Protein AF-A0A0J0UJY6-F1 (afdb_monomer_lite)

Secondary structure (DSSP, 8-state):
---PPPPHHHHHHHHHHHHHHHHHHHHHHHHHHHTS---HHHHHHHHHHHHHHHHHHHHHHT-S-TTS--HHHHHHHHHHHHHHHHHHHHHHTT--

pLDDT: mean 89.49, std 11.23, range [45.28, 98.19]

Structure (mmCIF, N/CA/C/O backbone):
data_AF-A0A0J0UJY6-F1
#
_entry.id   AF-A0A0J0UJY6-F1
#
loop_
_atom_site.group_PDB
_atom_site.id
_atom_site.type_symbol
_atom_site.label_atom_id
_atom_site.label_alt_id
_atom_site.label_comp_id
_atom_site.label_asym_id
_atom_site.label_entity_id
_atom_site.label_seq_id
_atom_site.pdbx_PDB_ins_code
_atom_site.Cartn_x
_atom_site.Cartn_y
_atom_site.Cartn_z
_atom_site.occupancy
_atom_site.B_iso_or_equiv
_atom_site.auth_seq_id
_atom_site.auth_comp_id
_atom_site.auth_asym_id
_atom_site.auth_atom_id
_atom_site.pdbx_PDB_model_num
ATOM 1 N N . MET A 1 1 ? -23.711 -13.316 18.464 1.00 45.28 1 MET A N 1
ATOM 2 C CA . MET A 1 1 ? -22.735 -12.491 19.214 1.00 45.28 1 MET A CA 1
ATOM 3 C C . MET A 1 1 ? -22.499 -11.183 18.463 1.00 45.28 1 MET A C 1
ATOM 5 O O . MET A 1 1 ? -21.797 -11.169 17.458 1.00 45.28 1 MET A O 1
ATOM 9 N N . GLY A 1 2 ? -23.178 -10.105 18.866 1.00 50.69 2 GLY A N 1
ATOM 10 C CA . GLY A 1 2 ? -23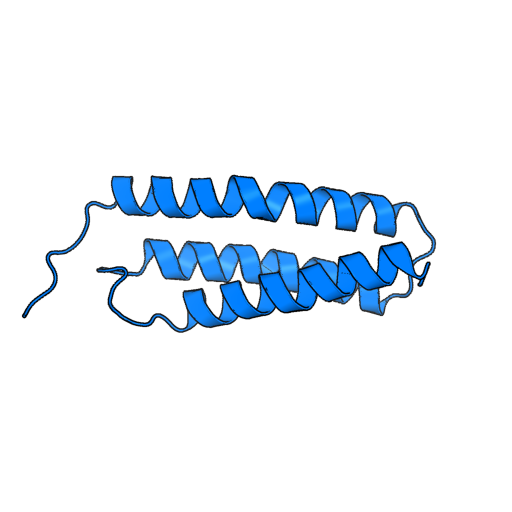.069 -8.791 18.226 1.00 50.69 2 GLY A CA 1
ATOM 11 C C . GLY A 1 2 ? -21.753 -8.117 18.604 1.00 50.69 2 GLY A C 1
ATOM 12 O O . GLY A 1 2 ? -21.573 -7.729 19.751 1.00 50.69 2 GLY A O 1
ATOM 13 N N . GLY A 1 3 ? -20.816 -8.018 17.659 1.00 63.12 3 GLY A N 1
ATOM 14 C CA . GLY A 1 3 ? -19.550 -7.325 17.886 1.00 63.12 3 GLY A CA 1
ATOM 15 C C . GLY A 1 3 ? -19.805 -5.846 18.158 1.00 63.12 3 GLY A C 1
ATOM 16 O O . GLY A 1 3 ? -20.292 -5.145 17.272 1.00 63.12 3 GLY A O 1
ATOM 17 N N . ALA A 1 4 ? -19.489 -5.395 19.372 1.00 72.69 4 ALA A N 1
ATOM 18 C CA . ALA A 1 4 ? -19.600 -3.997 19.763 1.00 72.69 4 ALA A CA 1
ATOM 19 C C . ALA A 1 4 ? -18.895 -3.096 18.735 1.00 72.69 4 ALA A C 1
ATOM 21 O O . ALA A 1 4 ? -17.779 -3.390 18.287 1.00 72.69 4 ALA A O 1
ATOM 22 N N . ARG A 1 5 ? -19.572 -2.015 18.333 1.00 72.81 5 ARG A N 1
ATOM 23 C CA . ARG A 1 5 ? -19.050 -1.050 17.362 1.00 72.81 5 ARG A CA 1
ATOM 24 C C . ARG A 1 5 ? -17.788 -0.414 17.940 1.00 72.81 5 ARG A C 1
ATOM 26 O O . ARG A 1 5 ? -17.822 0.130 19.040 1.00 72.81 5 ARG A O 1
ATOM 33 N N . ARG A 1 6 ? -16.666 -0.508 17.221 1.00 74.06 6 ARG A N 1
ATOM 34 C CA . ARG A 1 6 ? -15.404 0.087 17.684 1.00 74.06 6 ARG A CA 1
ATOM 35 C C . ARG A 1 6 ? -15.459 1.615 17.559 1.00 74.06 6 ARG A C 1
ATOM 37 O O . ARG A 1 6 ? -16.053 2.111 16.600 1.00 74.06 6 ARG A O 1
ATOM 44 N N . PRO A 1 7 ? -14.830 2.364 18.483 1.00 83.62 7 PRO A N 1
ATOM 45 C CA . PRO A 1 7 ? -14.748 3.814 18.376 1.00 83.62 7 PRO A CA 1
ATOM 46 C C . PRO A 1 7 ? -13.972 4.212 17.116 1.00 83.62 7 PRO A C 1
ATOM 48 O O . PRO A 1 7 ? -12.970 3.585 16.762 1.00 83.62 7 PRO A O 1
ATOM 51 N N . VAL A 1 8 ? -14.426 5.276 16.449 1.00 84.19 8 VAL A N 1
ATOM 52 C CA . VAL A 1 8 ? -13.861 5.755 15.174 1.00 84.19 8 VAL A CA 1
ATOM 53 C C . VAL A 1 8 ? -12.366 6.068 15.305 1.00 84.19 8 VAL A C 1
ATOM 55 O O . VAL A 1 8 ? -11.589 5.704 14.426 1.00 84.19 8 VAL A O 1
ATOM 58 N N . ALA A 1 9 ? -11.943 6.632 16.441 1.00 87.75 9 ALA A N 1
ATOM 59 C CA . ALA A 1 9 ? -10.538 6.921 16.727 1.00 87.75 9 ALA A CA 1
ATOM 60 C C . ALA A 1 9 ? -9.646 5.666 16.671 1.00 87.75 9 ALA A C 1
ATOM 62 O O . ALA A 1 9 ? -8.576 5.692 16.069 1.00 87.75 9 ALA A O 1
ATOM 63 N N . LEU A 1 10 ? -10.103 4.531 17.214 1.00 90.00 10 LEU A N 1
ATOM 64 C CA . LEU A 1 10 ? -9.341 3.279 17.166 1.00 90.00 10 LEU A CA 1
ATOM 65 C C . LEU A 1 10 ? -9.202 2.756 15.729 1.00 90.00 10 LEU A C 1
ATOM 67 O O . LEU A 1 10 ? -8.153 2.232 15.355 1.00 90.00 10 LEU A O 1
ATOM 71 N N . MET A 1 11 ? -10.249 2.891 14.914 1.00 89.81 11 MET A N 1
ATOM 72 C CA . MET A 1 11 ? -10.200 2.493 13.504 1.00 89.81 11 MET A CA 1
ATOM 73 C C . MET A 1 11 ? -9.249 3.391 12.706 1.00 89.81 11 MET A C 1
ATOM 75 O O . MET A 1 11 ? -8.495 2.882 11.878 1.00 89.81 11 MET A O 1
ATOM 79 N N . ALA A 1 12 ? -9.224 4.692 13.010 1.00 91.62 12 ALA A N 1
ATOM 80 C CA . ALA A 1 12 ? -8.309 5.648 12.398 1.00 91.62 12 ALA A CA 1
ATOM 81 C C . ALA A 1 12 ? -6.841 5.336 12.722 1.00 91.62 12 ALA A C 1
ATOM 83 O O . ALA A 1 12 ? -6.033 5.261 11.800 1.00 91.62 12 ALA A O 1
ATOM 84 N N . VAL A 1 13 ? -6.501 5.049 13.986 1.00 94.44 13 VAL A N 1
ATOM 85 C CA . VAL A 1 13 ? -5.130 4.646 14.362 1.00 94.44 13 VAL A CA 1
ATOM 86 C C . VAL A 1 13 ? -4.695 3.391 13.602 1.00 94.44 13 VAL A C 1
ATOM 88 O O . VAL A 1 13 ? -3.580 3.330 13.091 1.00 94.44 13 VAL A O 1
ATOM 91 N N . ARG A 1 14 ? -5.581 2.398 13.456 1.00 91.75 14 ARG A N 1
ATOM 92 C CA . ARG A 1 14 ? -5.268 1.171 12.701 1.00 91.75 14 ARG A CA 1
ATOM 93 C C . ARG A 1 14 ? -5.089 1.425 11.207 1.00 91.75 14 ARG A C 1
ATOM 95 O O . ARG A 1 14 ? -4.177 0.863 10.605 1.00 91.75 14 ARG A O 1
ATOM 102 N N . ALA A 1 15 ? -5.956 2.242 10.609 1.00 94.06 15 ALA A N 1
ATOM 103 C CA . ALA A 1 15 ? -5.837 2.628 9.206 1.00 94.06 15 ALA A CA 1
ATOM 104 C C . ALA A 1 15 ? -4.532 3.399 8.954 1.00 94.06 15 ALA A C 1
ATOM 106 O O . ALA A 1 15 ? -3.847 3.145 7.961 1.00 94.06 15 ALA A O 1
ATOM 107 N N . HIS A 1 16 ? -4.173 4.295 9.877 1.00 95.62 16 HIS A N 1
ATOM 108 C CA . HIS A 1 16 ? -2.943 5.069 9.819 1.00 95.62 16 HIS A CA 1
ATOM 109 C C . HIS A 1 16 ? -1.709 4.179 9.951 1.00 95.62 16 HIS A C 1
ATOM 111 O O . HIS A 1 16 ? -0.867 4.226 9.065 1.00 95.62 16 HIS A O 1
ATOM 117 N N . GLY A 1 17 ? -1.638 3.312 10.968 1.00 95.00 17 GLY A N 1
ATOM 118 C CA . GLY A 1 17 ? -0.507 2.394 11.154 1.00 95.00 17 GLY A CA 1
ATOM 119 C C . GLY A 1 17 ? -0.256 1.521 9.923 1.00 95.00 17 GLY A C 1
ATOM 120 O O . GLY A 1 17 ? 0.851 1.500 9.397 1.00 95.00 17 GLY A O 1
ATOM 121 N N . ASN A 1 18 ? -1.310 0.912 9.366 1.00 94.56 18 ASN A N 1
ATOM 122 C CA . ASN A 1 18 ? -1.180 0.147 8.124 1.00 94.56 18 ASN A CA 1
ATOM 123 C C . ASN A 1 18 ? -0.694 1.024 6.955 1.00 94.56 18 ASN A C 1
ATOM 125 O O . ASN A 1 18 ? 0.098 0.593 6.127 1.00 94.56 18 ASN A O 1
ATOM 129 N N . THR A 1 19 ? -1.167 2.263 6.856 1.00 95.38 19 THR A N 1
ATOM 130 C CA . THR A 1 19 ? -0.760 3.153 5.762 1.00 95.38 19 T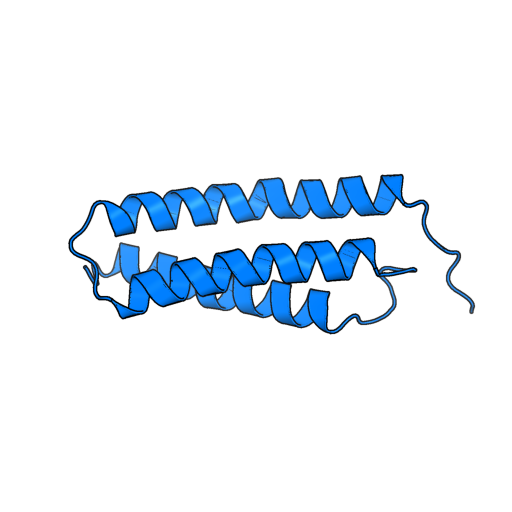HR A CA 1
ATOM 131 C C . THR A 1 19 ? 0.667 3.656 5.923 1.00 95.38 19 THR A C 1
ATOM 133 O O . THR A 1 19 ? 1.377 3.703 4.926 1.00 95.38 19 THR A O 1
ATOM 136 N N . ALA A 1 20 ? 1.115 3.946 7.141 1.00 95.00 20 ALA A N 1
ATOM 137 C CA . ALA A 1 20 ? 2.487 4.348 7.423 1.00 95.00 20 ALA A CA 1
ATOM 138 C C . ALA A 1 20 ? 3.498 3.263 7.013 1.00 95.00 20 ALA A C 1
ATOM 140 O O . ALA A 1 20 ? 4.527 3.586 6.428 1.00 95.00 20 ALA A O 1
ATOM 141 N N . GLU A 1 21 ? 3.178 1.986 7.241 1.00 92.38 21 GLU A N 1
ATOM 142 C CA . GLU A 1 21 ? 4.032 0.860 6.840 1.00 92.38 21 GLU A CA 1
ATOM 143 C C . GLU A 1 21 ? 4.068 0.670 5.315 1.00 92.38 21 GLU A C 1
ATOM 145 O O . GLU A 1 21 ? 5.136 0.626 4.704 1.00 92.38 21 GLU A O 1
ATOM 150 N N . TYR A 1 22 ? 2.897 0.566 4.676 1.00 94.31 22 TYR A N 1
ATOM 151 C CA . TYR A 1 22 ? 2.827 0.182 3.263 1.00 94.31 22 TYR A CA 1
ATOM 152 C C . TYR A 1 22 ? 3.041 1.354 2.300 1.00 94.31 22 TYR A C 1
ATOM 154 O O . TYR A 1 22 ? 3.712 1.187 1.283 1.00 94.31 22 TYR A O 1
ATOM 162 N N . ALA A 1 23 ? 2.485 2.537 2.579 1.00 94.88 23 ALA A N 1
ATOM 163 C CA . ALA A 1 23 ? 2.574 3.663 1.648 1.00 94.88 23 ALA A CA 1
ATOM 164 C C . ALA A 1 23 ? 4.008 4.185 1.516 1.00 94.88 23 ALA A C 1
ATOM 166 O O . ALA A 1 23 ? 4.408 4.541 0.413 1.00 94.88 23 ALA A O 1
ATOM 167 N N . ALA A 1 24 ? 4.794 4.172 2.599 1.00 94.88 24 ALA A N 1
ATOM 168 C CA . ALA A 1 24 ? 6.196 4.583 2.558 1.00 94.88 24 ALA A CA 1
ATOM 169 C C . ALA A 1 24 ? 7.016 3.706 1.596 1.00 94.88 24 ALA A C 1
ATOM 171 O O . ALA A 1 24 ? 7.713 4.224 0.723 1.00 94.88 24 ALA A O 1
ATOM 172 N N . MET A 1 25 ? 6.879 2.379 1.697 1.00 95.81 25 MET A N 1
ATOM 173 C CA . MET A 1 25 ? 7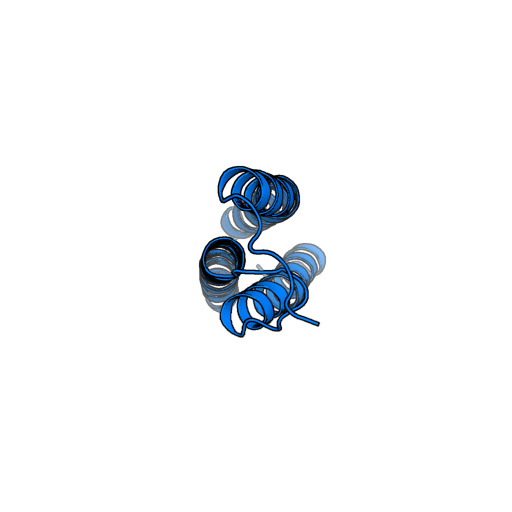.570 1.447 0.802 1.00 95.81 25 MET A CA 1
ATOM 174 C C . MET A 1 25 ? 7.089 1.579 -0.649 1.00 95.81 25 MET A C 1
ATOM 176 O O . MET A 1 25 ? 7.901 1.633 -1.569 1.00 95.81 25 MET A O 1
ATOM 180 N N . LEU A 1 26 ? 5.774 1.675 -0.871 1.00 97.38 26 LEU A N 1
ATOM 181 C CA . LEU A 1 26 ? 5.224 1.851 -2.219 1.00 97.38 26 LEU A CA 1
ATOM 182 C C . LEU A 1 26 ? 5.682 3.166 -2.863 1.00 97.38 26 LEU A C 1
ATOM 184 O O . LEU A 1 26 ? 5.992 3.179 -4.054 1.00 97.38 26 LEU A O 1
ATOM 188 N N . ALA A 1 27 ? 5.757 4.253 -2.091 1.00 97.06 27 ALA A N 1
ATOM 189 C CA . ALA A 1 27 ? 6.265 5.539 -2.560 1.00 97.06 27 ALA A CA 1
ATOM 190 C C . ALA A 1 27 ? 7.738 5.441 -2.974 1.00 97.06 27 ALA A C 1
ATOM 192 O O . ALA A 1 27 ? 8.099 5.933 -4.040 1.00 97.06 27 ALA A O 1
ATOM 193 N N . LEU A 1 28 ? 8.566 4.748 -2.186 1.00 96.69 28 LEU A N 1
ATOM 194 C CA . LEU A 1 28 ? 9.965 4.500 -2.532 1.00 96.69 28 LEU A CA 1
ATOM 195 C C . LEU A 1 28 ? 10.100 3.689 -3.830 1.00 96.69 28 LEU A C 1
ATOM 197 O O . LEU A 1 28 ? 10.859 4.083 -4.713 1.00 96.69 28 LEU A O 1
ATOM 201 N N . LEU A 1 29 ? 9.348 2.593 -3.977 1.00 95.75 29 LEU A N 1
ATOM 202 C CA . LEU A 1 29 ? 9.357 1.785 -5.204 1.00 95.75 29 LEU A CA 1
ATOM 203 C C . LEU A 1 29 ? 8.922 2.607 -6.424 1.00 95.75 29 LEU A C 1
ATOM 205 O O . LEU A 1 29 ? 9.569 2.547 -7.468 1.00 95.75 29 LEU A O 1
ATOM 209 N N . SER A 1 30 ? 7.862 3.403 -6.273 1.00 95.69 30 SER A N 1
ATOM 210 C CA . SER A 1 30 ? 7.326 4.255 -7.340 1.00 95.69 30 SER A CA 1
ATOM 211 C C . SER A 1 30 ? 8.326 5.337 -7.742 1.00 95.69 30 SER A C 1
ATOM 213 O O . SER A 1 30 ? 8.559 5.546 -8.928 1.00 95.69 30 SER A O 1
ATOM 215 N N . TYR A 1 31 ? 8.975 5.973 -6.764 1.00 96.06 31 TYR A N 1
ATOM 216 C CA . TYR A 1 31 ? 10.040 6.941 -7.002 1.00 96.06 31 TYR A CA 1
ATOM 217 C C . TYR A 1 31 ? 11.209 6.309 -7.767 1.00 96.06 31 TYR A C 1
ATOM 219 O O . TYR A 1 31 ? 11.585 6.800 -8.825 1.00 96.06 31 TYR A O 1
ATOM 227 N N . LEU A 1 32 ? 11.753 5.186 -7.287 1.00 95.00 32 LEU A N 1
ATOM 228 C CA . LEU A 1 32 ? 12.907 4.540 -7.921 1.00 95.00 32 LEU A CA 1
ATOM 229 C C . LEU A 1 32 ? 12.617 4.068 -9.351 1.00 95.00 32 LEU A C 1
ATOM 231 O O . LEU A 1 32 ? 13.493 4.167 -10.208 1.00 95.00 32 LEU A O 1
ATOM 235 N N . LEU A 1 33 ? 11.410 3.564 -9.613 1.00 94.00 33 LEU A N 1
ATOM 236 C CA . LEU A 1 33 ? 10.979 3.166 -10.954 1.00 94.00 33 LEU A CA 1
ATOM 237 C C . LEU A 1 33 ? 10.703 4.375 -11.854 1.00 94.00 33 LEU A C 1
ATOM 239 O O . LEU A 1 33 ? 11.079 4.341 -13.021 1.00 94.00 33 LEU A O 1
ATOM 243 N N . GLY A 1 34 ? 10.123 5.454 -11.320 1.00 91.94 34 GLY A N 1
ATOM 244 C CA . GLY A 1 34 ? 9.867 6.694 -12.061 1.00 91.94 34 GLY A CA 1
ATOM 245 C C . GLY A 1 34 ? 11.137 7.450 -12.463 1.00 91.94 34 GLY A C 1
ATOM 246 O O . GLY A 1 34 ? 11.134 8.170 -13.454 1.00 91.94 34 GLY A O 1
ATOM 247 N N . GLN A 1 35 ? 12.244 7.240 -11.744 1.00 92.25 35 GLN A N 1
ATOM 248 C CA . GLN A 1 35 ? 13.569 7.743 -12.131 1.00 92.25 35 GLN A CA 1
ATOM 249 C C . GLN A 1 35 ? 14.205 6.938 -13.278 1.00 92.25 35 GLN A C 1
ATOM 251 O O . GLN A 1 35 ? 15.247 7.332 -13.802 1.00 92.25 35 GLN A O 1
ATOM 256 N N . ARG A 1 36 ? 13.623 5.793 -13.653 1.00 87.38 36 ARG A N 1
ATOM 257 C CA . ARG A 1 36 ? 14.058 4.971 -14.788 1.00 87.38 36 ARG A CA 1
ATOM 258 C C . ARG A 1 36 ? 13.110 5.200 -15.961 1.00 87.38 36 ARG A C 1
ATOM 260 O O . ARG A 1 36 ? 11.955 5.561 -15.760 1.00 87.38 36 ARG A O 1
ATOM 267 N N . SER A 1 37 ? 13.578 4.937 -17.180 1.00 74.56 37 SER A N 1
ATOM 268 C CA . SER A 1 37 ? 12.708 4.870 -18.360 1.00 74.56 37 SER A CA 1
ATOM 269 C C . SER A 1 37 ? 11.831 3.619 -18.277 1.00 74.56 37 SER A C 1
ATOM 271 O O . SER A 1 37 ? 12.100 2.653 -18.977 1.00 74.56 37 SER A O 1
ATOM 273 N N . SER A 1 38 ? 10.852 3.612 -17.372 1.00 78.50 38 SER A N 1
ATOM 274 C CA . SER A 1 38 ? 10.007 2.456 -17.105 1.00 78.50 38 SER A CA 1
ATOM 275 C C . SER A 1 38 ? 8.858 2.313 -18.095 1.00 78.50 38 SER A C 1
ATOM 277 O O . SER A 1 38 ? 8.249 3.293 -18.525 1.00 78.50 38 SER A O 1
ATOM 279 N N . ALA A 1 39 ? 8.567 1.069 -18.464 1.00 86.31 39 ALA A N 1
ATOM 280 C CA . ALA A 1 39 ? 7.478 0.713 -19.348 1.00 86.31 39 ALA A CA 1
ATOM 281 C C . ALA A 1 39 ? 6.141 1.225 -18.795 1.00 86.31 39 ALA A C 1
ATOM 283 O O . ALA A 1 39 ? 5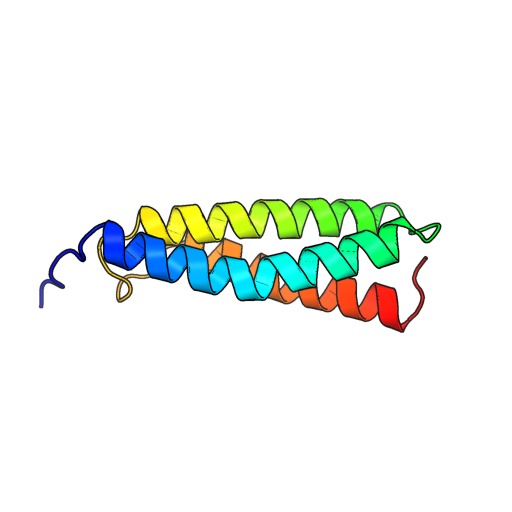.886 1.180 -17.591 1.00 86.31 39 ALA A O 1
ATOM 284 N N . GLU A 1 40 ? 5.252 1.657 -19.690 1.00 91.94 40 GLU A N 1
ATOM 285 C CA . GLU A 1 40 ? 3.989 2.320 -19.336 1.00 91.94 40 GLU A CA 1
ATOM 286 C C . GLU A 1 40 ? 3.127 1.507 -18.351 1.00 91.94 40 GLU A C 1
ATOM 288 O O . GLU A 1 40 ? 2.484 2.054 -17.453 1.00 91.94 40 GLU A O 1
ATOM 293 N N . TRP A 1 41 ? 3.152 0.175 -18.466 1.00 93.81 41 TRP A N 1
ATOM 294 C CA . TRP A 1 41 ? 2.411 -0.708 -17.568 1.00 93.81 41 TRP A CA 1
ATOM 295 C C . TRP A 1 41 ? 2.840 -0.551 -16.100 1.00 93.81 41 TRP A C 1
ATOM 297 O O . TRP A 1 41 ? 2.007 -0.712 -15.207 1.00 93.81 41 TRP A O 1
ATOM 307 N N . VAL A 1 42 ? 4.099 -0.190 -15.828 1.00 95.25 42 VAL A N 1
ATOM 308 C CA . VAL A 1 42 ? 4.609 0.044 -14.469 1.00 95.25 42 VAL A CA 1
ATOM 309 C C . VAL A 1 42 ? 3.910 1.254 -13.851 1.00 95.25 42 VAL A C 1
ATOM 311 O O . VAL A 1 42 ? 3.463 1.183 -12.705 1.00 95.25 42 VAL A O 1
ATOM 314 N N . SER A 1 43 ? 3.733 2.338 -14.612 1.00 94.88 43 SER A N 1
ATOM 315 C CA . SER A 1 43 ? 3.005 3.531 -14.162 1.00 94.88 43 SER A CA 1
ATOM 316 C C . SER A 1 43 ? 1.548 3.207 -13.824 1.00 94.88 43 SER A C 1
ATOM 318 O O . SER A 1 43 ? 1.037 3.655 -12.795 1.00 94.88 43 SER A O 1
ATOM 320 N N . TRP A 1 44 ? 0.889 2.355 -14.615 1.00 97.12 44 TRP A N 1
ATOM 321 C CA . TRP A 1 44 ? -0.465 1.886 -14.301 1.00 97.12 44 TRP A CA 1
ATOM 322 C C . TRP A 1 44 ? -0.523 1.049 -13.019 1.00 97.12 44 TRP A C 1
ATOM 324 O O . TRP A 1 44 ? -1.459 1.202 -1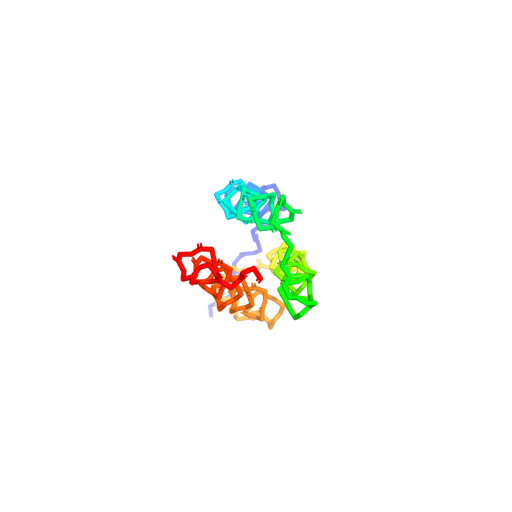2.230 1.00 97.12 44 TRP A O 1
ATOM 334 N N . VAL A 1 45 ? 0.494 0.225 -12.747 1.00 97.31 45 VAL A N 1
ATOM 335 C CA . VAL A 1 45 ? 0.603 -0.489 -11.464 1.00 97.31 45 VAL A CA 1
ATOM 336 C C . VAL A 1 45 ? 0.777 0.496 -10.302 1.00 97.31 45 VAL A C 1
ATOM 338 O O . VAL A 1 45 ? 0.116 0.316 -9.279 1.00 97.31 4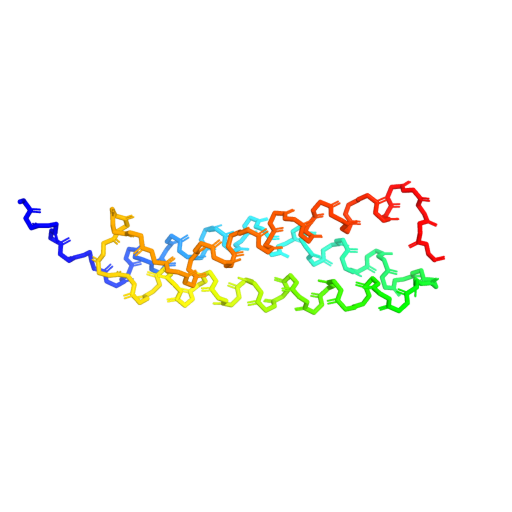5 VAL A O 1
ATOM 341 N N . MET A 1 46 ? 1.575 1.564 -10.448 1.00 97.00 46 MET A N 1
ATOM 342 C CA . MET A 1 46 ? 1.717 2.619 -9.423 1.00 97.00 46 MET A CA 1
ATOM 343 C C . MET A 1 46 ? 0.374 3.294 -9.098 1.00 97.00 46 MET A C 1
ATOM 345 O O . MET A 1 46 ? 0.022 3.485 -7.927 1.00 97.00 46 MET A O 1
ATOM 349 N N . VAL A 1 47 ? -0.417 3.612 -10.127 1.00 97.75 47 VAL A N 1
ATOM 350 C CA . VAL A 1 47 ? -1.776 4.151 -9.958 1.00 97.75 47 VAL A CA 1
ATOM 351 C C . VAL A 1 47 ? -2.672 3.133 -9.245 1.00 97.75 47 VAL A C 1
ATOM 353 O O . VAL A 1 47 ? -3.358 3.476 -8.278 1.00 97.75 47 VAL A O 1
ATOM 356 N N . GLY A 1 48 ? -2.621 1.865 -9.659 1.00 98.19 48 GLY A N 1
ATOM 357 C CA . GLY A 1 48 ? -3.403 0.778 -9.069 1.00 98.19 48 GLY A CA 1
ATOM 358 C C . GLY A 1 48 ? -3.102 0.537 -7.586 1.00 98.19 48 GLY A C 1
ATOM 359 O O . GLY A 1 48 ? -4.032 0.421 -6.778 1.00 98.19 48 GLY A O 1
ATOM 360 N N . VAL A 1 49 ? -1.825 0.513 -7.183 1.00 98.00 49 VAL A N 1
ATOM 361 C CA . VAL A 1 49 ? -1.459 0.367 -5.760 1.00 98.00 49 VAL A CA 1
ATOM 362 C C . VAL A 1 49 ? -1.890 1.582 -4.950 1.00 98.00 49 VAL A C 1
ATOM 364 O O . VAL A 1 49 ? -2.391 1.419 -3.838 1.00 98.00 49 VAL A O 1
ATOM 367 N N . THR A 1 50 ? -1.793 2.785 -5.518 1.00 97.81 50 THR A N 1
ATOM 368 C CA . THR A 1 50 ? -2.242 4.023 -4.870 1.00 97.81 50 THR A CA 1
ATOM 369 C C . THR A 1 50 ? -3.749 3.984 -4.612 1.00 97.81 50 THR A C 1
ATOM 371 O O . THR A 1 50 ? -4.188 4.168 -3.475 1.00 97.81 50 THR A O 1
ATOM 374 N N . ALA A 1 51 ? -4.552 3.632 -5.620 1.00 98.06 51 ALA A N 1
ATOM 375 C CA . ALA A 1 51 ? -5.996 3.441 -5.466 1.00 98.06 51 ALA A CA 1
ATOM 376 C C . ALA A 1 51 ? -6.331 2.353 -4.425 1.00 98.06 51 ALA A C 1
ATOM 378 O O . ALA A 1 51 ? -7.229 2.526 -3.596 1.00 98.06 51 ALA A O 1
ATOM 379 N N . SER A 1 52 ? -5.561 1.262 -4.402 1.00 97.81 52 SER A N 1
ATOM 380 C CA . SER A 1 52 ? -5.717 0.173 -3.429 1.00 97.81 52 SER A CA 1
ATOM 381 C C . SER A 1 52 ? -5.507 0.638 -1.984 1.00 97.81 52 SER A C 1
ATOM 383 O O . SER A 1 52 ? -6.225 0.190 -1.084 1.00 97.81 52 SER A O 1
ATOM 385 N N . ARG A 1 53 ? -4.587 1.585 -1.748 1.00 97.06 53 ARG A N 1
ATOM 386 C CA . ARG A 1 53 ? -4.383 2.187 -0.419 1.00 97.06 53 ARG A CA 1
ATOM 387 C C . ARG A 1 53 ? -5.610 2.956 0.051 1.00 97.06 53 ARG A C 1
ATOM 389 O O . ARG A 1 53 ? -6.034 2.774 1.194 1.00 97.06 53 ARG A O 1
ATOM 396 N N . TYR A 1 54 ? -6.224 3.741 -0.831 1.00 96.81 54 TYR A N 1
ATOM 397 C CA . TYR A 1 54 ? -7.467 4.439 -0.510 1.00 96.81 54 TYR A CA 1
ATOM 398 C C . TYR A 1 54 ? -8.617 3.461 -0.248 1.00 96.81 54 TYR A C 1
ATOM 400 O O . TYR A 1 54 ? -9.320 3.610 0.753 1.00 96.81 54 TYR A O 1
ATOM 408 N N . LEU A 1 55 ? -8.771 2.416 -1.071 1.00 96.19 55 LEU A N 1
ATOM 409 C CA . LEU A 1 55 ? -9.782 1.368 -0.863 1.00 96.19 55 LEU A CA 1
ATOM 410 C C . LEU A 1 55 ? -9.633 0.680 0.497 1.00 96.19 55 LEU A C 1
ATOM 412 O O . LEU A 1 55 ? -10.627 0.474 1.199 1.00 96.19 55 LEU A O 1
ATOM 416 N N . LEU A 1 56 ? -8.399 0.383 0.911 1.00 95.19 56 LEU A N 1
ATOM 417 C CA . LEU A 1 56 ? -8.140 -0.223 2.211 1.00 95.19 56 LEU A CA 1
ATOM 418 C C . LEU A 1 56 ? -8.538 0.707 3.362 1.00 95.19 56 LEU A C 1
ATOM 420 O O . LEU A 1 56 ? -9.233 0.265 4.280 1.00 95.19 56 LEU A O 1
ATOM 424 N N . VAL A 1 57 ? -8.151 1.986 3.310 1.00 95.56 57 VAL A N 1
ATOM 425 C CA . VAL A 1 57 ? -8.511 2.972 4.344 1.00 95.56 57 VAL A CA 1
ATOM 426 C C . VAL A 1 57 ? -10.027 3.156 4.415 1.00 95.56 57 VAL A C 1
ATOM 428 O O . VAL A 1 57 ? -10.591 3.071 5.507 1.00 95.56 57 VAL A O 1
ATOM 431 N N . MET A 1 58 ? -10.702 3.310 3.272 1.00 93.75 58 MET A N 1
ATOM 432 C CA . MET A 1 58 ? -12.166 3.388 3.211 1.00 93.75 58 MET A CA 1
ATOM 433 C C . MET A 1 58 ? -12.815 2.139 3.816 1.00 93.75 58 MET A C 1
ATOM 435 O O . MET A 1 58 ? -13.721 2.250 4.642 1.00 93.75 58 MET A O 1
ATOM 439 N N . GLY A 1 59 ? -12.313 0.948 3.484 1.00 91.56 59 GLY A N 1
ATOM 440 C CA . GLY A 1 59 ? -12.806 -0.310 4.040 1.00 91.56 59 GLY A CA 1
ATOM 441 C C . GLY A 1 59 ? -12.598 -0.435 5.550 1.00 91.56 59 GLY A C 1
ATOM 442 O O . GLY A 1 59 ? -13.462 -0.971 6.246 1.00 91.56 59 GLY A O 1
ATOM 443 N N . VAL A 1 60 ? -11.486 0.071 6.090 1.00 91.69 60 VAL A N 1
ATOM 444 C CA . VAL A 1 60 ? -11.234 0.095 7.539 1.00 91.69 60 VAL A CA 1
ATOM 445 C C . VAL A 1 60 ? -12.165 1.091 8.228 1.00 91.69 60 VAL A C 1
ATOM 447 O O . VAL A 1 60 ? -12.858 0.701 9.163 1.00 91.69 60 VAL A O 1
ATOM 450 N N . LEU A 1 61 ? -12.244 2.336 7.760 1.00 91.12 61 LEU A N 1
ATOM 451 C CA . LEU A 1 61 ? -13.052 3.379 8.401 1.00 91.12 61 LEU A CA 1
ATOM 452 C C . LEU A 1 61 ? -14.563 3.114 8.305 1.00 91.12 61 LEU A C 1
ATOM 454 O O . LEU A 1 61 ? -15.291 3.392 9.256 1.00 91.12 61 LEU A O 1
ATOM 458 N N . ALA A 1 62 ? -15.033 2.517 7.206 1.00 87.19 62 ALA A N 1
ATOM 459 C CA . ALA A 1 62 ? -16.436 2.138 7.037 1.00 87.19 62 ALA A CA 1
ATOM 460 C C . ALA A 1 62 ? -16.827 0.867 7.822 1.00 87.19 62 ALA A C 1
ATOM 462 O O . ALA A 1 62 ? -18.012 0.554 7.959 1.00 87.19 62 ALA A O 1
ATOM 463 N N . SER A 1 63 ? -15.859 0.105 8.343 1.00 82.69 63 SER A N 1
ATOM 464 C CA . SER A 1 63 ? -16.140 -1.130 9.080 1.00 82.69 63 SER A CA 1
ATOM 465 C C . SER A 1 63 ? -16.571 -0.845 10.521 1.00 82.69 63 SER A C 1
ATOM 467 O O . SER A 1 63 ? -15.797 -0.339 11.326 1.00 82.69 63 SER A O 1
ATOM 469 N N . ALA A 1 64 ? -17.771 -1.287 10.906 1.00 73.75 64 ALA A N 1
ATOM 470 C CA . ALA A 1 64 ? -18.221 -1.238 12.305 1.00 73.75 64 ALA A CA 1
ATOM 471 C C . ALA A 1 64 ? -17.409 -2.169 13.236 1.00 73.75 64 ALA A C 1
ATOM 473 O O . ALA A 1 64 ? -17.310 -1.934 14.441 1.00 73.75 64 ALA A O 1
ATOM 474 N N . THR A 1 65 ? -16.828 -3.234 12.674 1.00 75.25 65 THR A N 1
ATOM 475 C CA . THR A 1 65 ? -15.969 -4.206 13.361 1.00 75.25 65 THR A CA 1
ATOM 476 C C . THR A 1 65 ? -14.952 -4.791 12.381 1.00 75.25 65 THR A C 1
ATOM 478 O O . THR A 1 65 ? -15.252 -4.984 11.205 1.00 75.25 65 THR A O 1
ATOM 481 N N . LEU A 1 66 ? -13.747 -5.115 12.862 1.00 71.62 66 LEU A N 1
ATOM 482 C CA . LEU A 1 66 ? -12.744 -5.824 12.057 1.00 71.62 66 LEU A CA 1
ATOM 483 C C . LEU A 1 66 ? -13.086 -7.300 11.828 1.00 71.62 66 LEU A C 1
ATOM 485 O O . LEU A 1 66 ? -12.594 -7.876 10.865 1.00 71.62 66 LEU A O 1
ATOM 489 N N . ALA A 1 67 ? -13.946 -7.886 12.664 1.00 74.44 67 ALA A N 1
ATOM 490 C CA . ALA A 1 67 ? -14.346 -9.286 12.537 1.00 74.44 67 ALA A CA 1
ATOM 491 C C . ALA A 1 67 ? -15.268 -9.536 11.334 1.00 74.44 67 ALA A C 1
ATOM 493 O O . ALA A 1 67 ? -15.404 -10.671 10.893 1.00 74.44 67 ALA A O 1
ATOM 494 N N . ARG A 1 68 ? -15.909 -8.487 10.797 1.00 74.50 68 ARG A N 1
ATOM 495 C CA . ARG A 1 68 ? -16.713 -8.617 9.581 1.00 74.50 68 ARG A CA 1
ATOM 496 C C . ARG A 1 68 ? -15.837 -8.423 8.342 1.00 74.50 68 ARG A C 1
ATOM 498 O O . ARG A 1 68 ? -15.022 -7.490 8.322 1.00 74.50 68 ARG A O 1
ATOM 505 N N . PRO A 1 69 ? -16.000 -9.275 7.317 1.00 76.69 69 PRO A N 1
ATOM 506 C CA . PRO A 1 69 ? -15.368 -9.055 6.028 1.00 76.69 69 PRO A CA 1
ATOM 507 C C . PRO A 1 69 ? -15.906 -7.760 5.406 1.00 76.69 69 PRO A C 1
ATOM 509 O O . PRO A 1 69 ? -17.093 -7.453 5.503 1.00 76.69 69 PRO A O 1
ATOM 512 N N . ASN A 1 70 ? -15.013 -6.984 4.796 1.00 88.38 70 ASN A N 1
ATOM 513 C CA . ASN A 1 70 ? -15.341 -5.768 4.060 1.00 88.38 70 ASN A CA 1
ATOM 514 C C . ASN A 1 70 ? -14.641 -5.844 2.701 1.00 88.38 70 ASN A C 1
ATOM 516 O O . ASN A 1 70 ? -13.414 -5.965 2.654 1.00 88.38 70 ASN A O 1
ATOM 520 N N . SER A 1 71 ? -15.415 -5.781 1.616 1.00 88.81 71 SER A N 1
ATOM 521 C CA . SER A 1 71 ? -14.898 -5.979 0.260 1.00 88.81 71 SER A CA 1
ATOM 522 C C . SER A 1 71 ? -13.869 -4.921 -0.134 1.00 88.81 71 SER A C 1
ATOM 524 O O . SER A 1 71 ? -12.855 -5.271 -0.724 1.00 88.81 71 SER A O 1
ATOM 526 N N . PHE A 1 72 ? -14.044 -3.655 0.264 1.00 91.81 72 PHE A N 1
ATOM 527 C CA . PHE A 1 72 ? -13.054 -2.606 -0.013 1.00 91.81 72 PHE A CA 1
ATOM 528 C C . PHE A 1 72 ? -11.736 -2.857 0.715 1.00 91.81 72 PHE A C 1
ATOM 530 O O . PHE A 1 72 ? -10.668 -2.713 0.125 1.00 91.81 72 PHE A O 1
ATOM 537 N N . ARG A 1 73 ? -11.798 -3.322 1.970 1.00 91.00 73 ARG A N 1
ATOM 538 C CA . ARG A 1 73 ? -10.599 -3.711 2.724 1.00 91.00 73 ARG A CA 1
ATOM 539 C C . ARG A 1 73 ? -9.889 -4.897 2.072 1.00 91.00 73 ARG A C 1
ATOM 541 O O . ARG A 1 73 ? -8.667 -4.889 1.995 1.00 91.00 73 ARG A O 1
ATOM 548 N N . ALA A 1 74 ? -10.642 -5.895 1.613 1.00 92.94 74 ALA A N 1
ATOM 549 C CA . ALA A 1 74 ? -10.090 -7.084 0.969 1.00 92.94 74 ALA A CA 1
ATOM 550 C C . ALA A 1 74 ? -9.437 -6.753 -0.382 1.00 92.94 74 ALA A C 1
ATOM 552 O O . ALA A 1 74 ? -8.279 -7.100 -0.597 1.00 92.94 74 ALA A O 1
ATOM 553 N N . VAL A 1 75 ? -10.143 -6.026 -1.252 1.00 96.56 75 VAL A N 1
ATOM 554 C CA . VAL A 1 75 ? -9.630 -5.602 -2.564 1.00 96.56 75 VAL A CA 1
ATOM 555 C C . VAL A 1 75 ? -8.433 -4.666 -2.400 1.00 96.56 75 VAL A C 1
ATOM 557 O O . VAL A 1 75 ? -7.409 -4.872 -3.044 1.00 96.56 75 VAL A O 1
ATOM 560 N N . GLY A 1 76 ? -8.512 -3.691 -1.490 1.00 95.75 76 GLY A N 1
ATOM 561 C CA . GLY A 1 76 ? -7.399 -2.784 -1.211 1.00 95.75 76 GLY A CA 1
ATOM 562 C C . GLY A 1 76 ? -6.163 -3.503 -0.660 1.00 95.75 76 GLY A C 1
ATOM 563 O O . GLY A 1 76 ? -5.037 -3.176 -1.037 1.00 95.75 76 GLY A O 1
ATOM 564 N N . ALA A 1 77 ? -6.347 -4.522 0.187 1.00 95.50 77 ALA A N 1
ATOM 565 C CA . ALA A 1 77 ? -5.243 -5.348 0.675 1.00 95.50 77 ALA A CA 1
ATOM 566 C C . ALA A 1 77 ? -4.623 -6.183 -0.453 1.00 95.50 77 ALA A C 1
ATOM 568 O O . ALA A 1 77 ? -3.408 -6.151 -0.638 1.00 95.50 77 ALA A O 1
ATOM 569 N N . LEU A 1 78 ? -5.450 -6.878 -1.239 1.00 97.19 78 LEU A N 1
ATOM 570 C CA . LEU A 1 78 ? -4.987 -7.702 -2.354 1.00 97.19 78 LEU A CA 1
ATOM 571 C C . LEU A 1 78 ? -4.215 -6.868 -3.383 1.00 97.19 78 LEU A C 1
ATOM 573 O O . LEU A 1 78 ? -3.109 -7.243 -3.761 1.00 97.19 78 LEU A O 1
ATOM 577 N N . GLY A 1 79 ? -4.758 -5.713 -3.776 1.00 97.31 79 GLY A N 1
ATOM 578 C CA . GLY A 1 79 ? -4.098 -4.803 -4.711 1.00 97.31 79 GLY A CA 1
ATOM 579 C C . GLY A 1 79 ? -2.781 -4.248 -4.165 1.00 97.31 79 GLY A C 1
ATOM 580 O O . GLY A 1 79 ? -1.804 -4.164 -4.905 1.00 97.31 79 GLY A O 1
ATOM 581 N N . THR A 1 80 ? -2.712 -3.961 -2.858 1.00 97.50 80 THR A N 1
ATOM 582 C CA . THR A 1 80 ? -1.459 -3.552 -2.197 1.00 97.50 80 THR A CA 1
ATOM 583 C C . THR A 1 80 ? -0.399 -4.648 -2.296 1.00 97.50 80 THR A C 1
ATOM 585 O O . THR A 1 80 ? 0.734 -4.358 -2.670 1.00 97.50 80 THR A O 1
ATOM 588 N N . TYR A 1 81 ? -0.748 -5.895 -1.964 1.00 96.94 81 TYR A N 1
ATOM 589 C CA . TYR A 1 81 ? 0.215 -6.997 -1.970 1.00 96.94 81 TYR A CA 1
ATOM 590 C C . TYR A 1 81 ? 0.657 -7.355 -3.383 1.00 96.94 81 TYR A C 1
ATOM 592 O O . TYR A 1 81 ? 1.849 -7.336 -3.664 1.00 96.94 81 TYR A O 1
ATOM 600 N N . VAL A 1 82 ? -0.293 -7.616 -4.282 1.00 98.19 82 VAL A N 1
ATOM 601 C CA . VAL A 1 82 ? 0.017 -8.015 -5.658 1.00 98.19 82 VAL A CA 1
ATOM 602 C C . VAL A 1 82 ? 0.781 -6.905 -6.373 1.00 98.19 82 VAL A C 1
ATOM 604 O O . VAL A 1 82 ? 1.862 -7.152 -6.900 1.00 98.19 82 VAL A O 1
ATOM 607 N N . GLY A 1 83 ? 0.272 -5.671 -6.350 1.00 97.75 83 GLY A N 1
ATOM 608 C CA . GLY A 1 83 ? 0.924 -4.561 -7.037 1.00 97.75 83 GLY A CA 1
ATOM 609 C C . GLY A 1 83 ? 2.262 -4.176 -6.403 1.00 97.75 83 GLY A C 1
ATOM 610 O O . GLY A 1 83 ? 3.222 -3.931 -7.125 1.00 97.75 83 GLY A O 1
ATOM 611 N N . GLY A 1 84 ? 2.377 -4.201 -5.071 1.00 97.00 84 GLY A N 1
ATOM 612 C CA . GLY A 1 84 ? 3.649 -3.967 -4.383 1.00 97.00 84 GLY A CA 1
ATOM 613 C C . GLY A 1 84 ? 4.711 -5.008 -4.743 1.00 97.00 84 GLY A C 1
ATOM 614 O O . GLY A 1 84 ? 5.848 -4.642 -5.038 1.00 97.00 84 GLY A O 1
ATOM 615 N N . THR A 1 85 ? 4.337 -6.291 -4.799 1.00 97.56 85 THR A N 1
ATOM 616 C CA . THR A 1 85 ? 5.226 -7.361 -5.273 1.00 97.56 85 THR A CA 1
ATOM 617 C C . THR A 1 85 ? 5.622 -7.144 -6.731 1.00 97.56 85 THR A C 1
ATOM 619 O O . THR A 1 85 ? 6.803 -7.233 -7.047 1.00 97.56 85 THR A O 1
ATOM 622 N N . VAL A 1 86 ? 4.678 -6.797 -7.609 1.00 97.06 86 VAL A N 1
ATOM 623 C CA . VAL A 1 86 ? 4.972 -6.504 -9.021 1.00 97.06 86 VAL A CA 1
ATOM 624 C C . VAL A 1 86 ? 5.957 -5.340 -9.161 1.00 97.06 86 VAL A C 1
ATOM 626 O O . VAL A 1 86 ? 6.927 -5.474 -9.901 1.00 97.06 86 VAL A O 1
ATOM 629 N N . LEU A 1 87 ? 5.778 -4.238 -8.424 1.00 96.50 87 LEU A N 1
ATOM 630 C CA . LEU A 1 87 ? 6.718 -3.108 -8.441 1.00 96.50 87 LEU A CA 1
ATOM 631 C C . LEU A 1 87 ? 8.104 -3.507 -7.917 1.00 96.50 87 LEU A C 1
ATOM 633 O O . LEU A 1 87 ? 9.116 -3.122 -8.498 1.00 96.50 87 LEU A O 1
ATOM 637 N N . ALA A 1 88 ? 8.170 -4.309 -6.852 1.00 96.50 88 ALA A N 1
ATOM 638 C CA . ALA A 1 88 ? 9.441 -4.805 -6.333 1.00 96.50 88 ALA A CA 1
ATOM 639 C C . ALA A 1 88 ? 10.174 -5.686 -7.360 1.00 96.50 88 ALA A C 1
ATOM 641 O O . ALA A 1 88 ? 11.375 -5.516 -7.566 1.00 96.50 88 ALA A O 1
ATOM 642 N N . LEU A 1 89 ? 9.456 -6.584 -8.045 1.00 95.38 89 LEU A N 1
ATOM 643 C CA . LEU A 1 89 ? 10.022 -7.430 -9.100 1.00 95.38 89 LEU A CA 1
ATOM 644 C C . LEU A 1 89 ? 10.439 -6.606 -10.326 1.00 95.38 89 LEU A C 1
ATOM 646 O O . LEU A 1 89 ? 11.519 -6.837 -10.862 1.00 95.38 89 LEU A O 1
ATOM 650 N N . ALA A 1 90 ? 9.638 -5.619 -10.736 1.00 94.06 90 ALA A N 1
ATOM 651 C CA . ALA A 1 90 ? 9.978 -4.710 -11.832 1.00 94.06 90 ALA A CA 1
ATOM 652 C C . ALA A 1 90 ? 11.283 -3.953 -11.546 1.00 94.06 90 ALA A C 1
ATOM 654 O O . ALA A 1 90 ? 12.169 -3.875 -12.399 1.00 94.06 90 ALA A O 1
ATOM 655 N N . LEU A 1 91 ? 11.433 -3.457 -10.313 1.00 93.56 91 LEU A N 1
ATOM 656 C CA . LEU A 1 91 ? 12.640 -2.764 -9.876 1.00 93.56 91 LEU A CA 1
ATOM 657 C C . LEU A 1 91 ? 13.857 -3.702 -9.838 1.00 93.56 91 LEU A C 1
ATOM 659 O O . LEU A 1 91 ? 14.937 -3.304 -10.288 1.00 93.56 91 LEU A O 1
ATOM 663 N N . LEU A 1 92 ? 13.675 -4.924 -9.321 1.00 93.75 92 LEU A N 1
ATOM 664 C CA . LEU A 1 92 ? 14.725 -5.936 -9.171 1.00 93.75 92 LEU A CA 1
ATOM 665 C C . LEU A 1 92 ? 15.251 -6.437 -10.520 1.00 93.75 92 LEU A C 1
ATOM 667 O O . LEU A 1 92 ? 16.461 -6.525 -10.703 1.00 93.75 92 LEU A O 1
ATOM 671 N N . PHE A 1 93 ? 14.358 -6.739 -11.461 1.00 90.19 93 PHE A N 1
ATOM 672 C CA . PHE A 1 93 ? 14.726 -7.267 -12.779 1.00 90.19 93 PHE A CA 1
ATOM 673 C C . PHE A 1 93 ? 14.982 -6.182 -13.824 1.00 90.19 93 PHE A C 1
ATOM 675 O O . PHE A 1 93 ? 15.184 -6.498 -14.991 1.00 90.19 93 PHE A O 1
ATOM 682 N N . ALA A 1 94 ? 14.995 -4.914 -13.399 1.00 71.62 94 ALA A N 1
ATOM 683 C CA . ALA A 1 94 ? 15.209 -3.766 -14.266 1.00 71.62 94 ALA A CA 1
ATOM 684 C C . ALA A 1 94 ? 14.288 -3.775 -15.495 1.00 71.62 94 ALA A C 1
ATOM 686 O O . ALA A 1 94 ? 14.718 -3.427 -16.591 1.00 71.62 94 ALA A O 1
ATOM 687 N N . ALA A 1 95 ? 13.007 -4.107 -15.290 1.00 58.09 95 ALA A N 1
ATOM 688 C CA . ALA A 1 95 ? 11.960 -3.686 -16.212 1.00 58.09 95 ALA A CA 1
ATOM 689 C C . ALA A 1 95 ? 11.799 -2.162 -16.060 1.00 58.09 95 ALA A C 1
ATOM 691 O O . ALA A 1 95 ? 10.883 -1.670 -15.397 1.00 58.09 95 ALA A O 1
ATOM 692 N N . ALA A 1 96 ? 12.810 -1.445 -16.553 1.00 51.44 96 ALA A N 1
ATOM 693 C CA . ALA A 1 96 ? 12.679 -0.095 -17.043 1.00 51.44 96 ALA A CA 1
ATOM 694 C C . ALA A 1 96 ? 12.151 -0.256 -18.474 1.00 51.44 96 ALA A C 1
ATOM 696 O O . ALA A 1 96 ? 12.960 -0.591 -19.363 1.00 51.44 96 ALA A O 1
#

Sequence (96 aa):
MGGARRPVALMAVRAHGNTAEYAAMLALLSYLLGQRSSAEWVSWVMVGVTASRYLLVMGVLASATLARPNSFRAVGALGTYVGGTVLALALLFAAA

Radius of gyration: 15.46 Å; chains: 1; bounding box: 38×20×39 Å

Foldseek 3Di:
DDDQFDDLVVLVVVLVVVCVVQVVLLVVLLVLQVVDPADPVLVVLSVQLVVLSVLLSCQSNVDSDPVDDGPSNVSSVVSSVVSSVVSVVCSVVVND